Protein AF-A0A9P9IFW8-F1 (afdb_monomer)

Mean predicted aligned error: 3.54 Å

pLDDT: mean 92.52, std 5.14, range [79.0, 98.56]

Radius of gyration: 14.69 Å; Cα contacts (8 Å, |Δi|>4): 165; chains: 1; bounding box: 38×21×43 Å

Foldseek 3Di:
DDQQAQEPPPCFDGGPVRVVV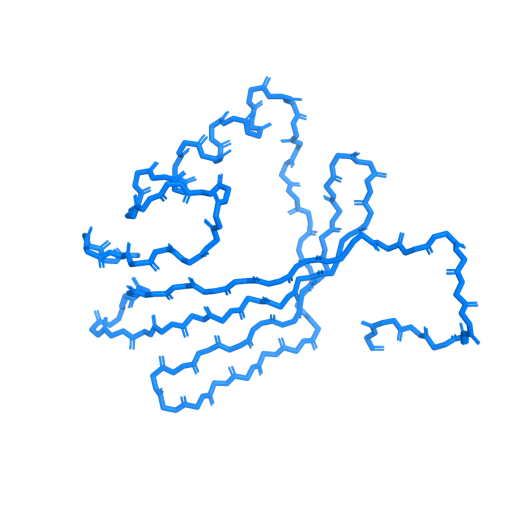VVVVCVVVVWPDKDKDWPDWDDDDQKIWTFIWIDTPNWIKTKTKMFGHDPNDTRYIDMDMDTDDPDDPDDDDPD

Secondary structure (DSSP, 8-state):
--TT-EE--TTS-SHHHHHHHHHHHHHHTT-PPPPEEEEEEEEETTEEEEE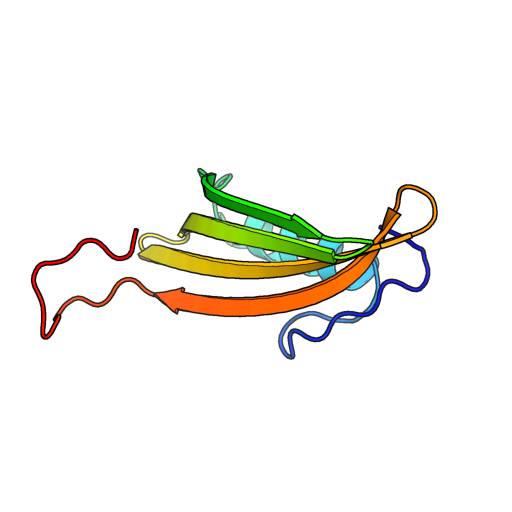EEEEETTEEEEEEEEEEEETTEEEEEEEEEEEPPSS-SS-----

Organism: NCBI:txid307937

Solvent-accessible surface area (backbone atoms only — not comparable to full-atom values): 5506 Å² total; per-residue (Å²): 103,36,84,80,18,45,50,63,43,92,91,45,54,59,27,59,63,20,56,52,50,52,54,51,50,40,50,75,71,66,45,68,89,59,59,74,44,82,76,43,81,48,76,56,93,50,37,38,39,37,34,34,39,37,50,55,90,94,38,48,35,42,36,42,40,37,35,34,49,54,96,95,20,43,37,33,39,42,65,52,75,45,69,66,68,94,74,70,99,64,89,69,68,101,114

Sequence (95 aa):
MSKDFVQHNPTIADGPAGVKQLVQKLVSQGVQKQKIEFKHVVAEGDTVILHTRYEMAGHEWRFIDIYRVENDKLVEHWDAMIQWPETRANNNPMF

Nearest PDB structures (foldseek):
  5u35-assembly1_B  TM=7.707E-01  e=7.254E-04  synthetic construct
  4lmi-assembly1_A  TM=7.282E-01  e=1.694E-03  Kribbella flavida DSM 17836
  3en8-assembly1_A-2  TM=7.441E-01  e=2.662E-03  Paraburkholderia xenovorans LB400
  6w90-assembly1_A  TM=7.393E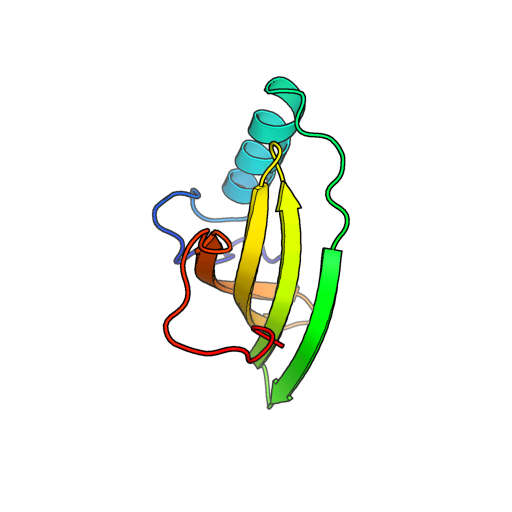-01  e=2.037E-02  synthetic construct
  4r80-assembly2_B  TM=6.052E-01  e=8.723E-03  synthetic construct

Structure (mmCIF, N/CA/C/O backbone):
data_AF-A0A9P9IFW8-F1
#
_entry.id   AF-A0A9P9IFW8-F1
#
loop_
_atom_site.group_PDB
_atom_site.id
_atom_site.type_symbol
_atom_site.label_atom_id
_atom_site.label_alt_id
_atom_site.label_comp_id
_atom_site.label_asym_id
_atom_site.label_entity_id
_atom_site.label_seq_id
_atom_site.pdbx_PDB_ins_code
_atom_site.Cartn_x
_atom_site.Cartn_y
_atom_site.Cartn_z
_atom_site.occupancy
_atom_site.B_iso_or_equiv
_atom_site.auth_seq_id
_atom_site.auth_comp_id
_atom_site.auth_asym_id
_atom_site.auth_atom_id
_atom_site.pdbx_PDB_model_num
ATOM 1 N N . MET A 1 1 ? -2.831 5.442 11.257 1.00 90.94 1 MET A N 1
ATOM 2 C CA . MET A 1 1 ? -3.053 4.015 11.572 1.00 90.94 1 MET A CA 1
ATOM 3 C C . MET A 1 1 ? -3.498 3.894 13.020 1.00 90.94 1 MET A C 1
ATOM 5 O O . MET A 1 1 ? -3.012 4.665 13.849 1.00 90.94 1 MET A O 1
ATOM 9 N N . SER A 1 2 ? -4.437 2.997 13.313 1.00 94.88 2 SER A N 1
ATOM 10 C CA . SER A 1 2 ? -4.830 2.629 14.678 1.00 94.88 2 SER A CA 1
ATOM 11 C C . SER A 1 2 ? -3.739 1.809 15.371 1.00 94.88 2 SER A C 1
ATOM 13 O O . SER A 1 2 ? -2.784 1.363 14.740 1.00 94.88 2 SER A O 1
ATOM 15 N N . LYS A 1 3 ? -3.861 1.642 16.694 1.00 93.25 3 LYS A N 1
ATOM 16 C CA . LYS A 1 3 ? -2.970 0.767 17.469 1.00 93.25 3 LYS A CA 1
ATOM 17 C C . LYS A 1 3 ? -3.146 -0.699 17.059 1.00 93.25 3 LYS A C 1
ATOM 19 O O . LYS A 1 3 ? -2.152 -1.407 16.944 1.00 93.25 3 LYS A O 1
ATOM 24 N N . ASP A 1 4 ? -4.387 -1.085 16.786 1.00 92.88 4 ASP A N 1
ATOM 25 C CA . ASP A 1 4 ? -4.808 -2.442 16.434 1.00 92.88 4 ASP A CA 1
ATOM 26 C C . ASP A 1 4 ? -4.965 -2.584 14.909 1.00 92.88 4 ASP A C 1
ATOM 28 O O . ASP A 1 4 ? -5.931 -3.156 14.419 1.00 92.88 4 ASP A O 1
ATOM 32 N N . PHE A 1 5 ? -4.063 -1.952 14.150 1.00 96.25 5 PHE A N 1
ATOM 33 C CA . PHE A 1 5 ? -4.083 -1.986 12.689 1.00 96.25 5 PHE A CA 1
ATOM 34 C C . PHE A 1 5 ? -3.774 -3.399 12.199 1.00 96.25 5 PHE A C 1
ATOM 36 O O . PHE A 1 5 ? -2.666 -3.866 12.445 1.00 96.25 5 PHE A O 1
ATOM 43 N N . VAL A 1 6 ? -4.721 -4.024 11.500 1.00 96.06 6 VAL A N 1
ATOM 44 C CA . VAL A 1 6 ? -4.583 -5.390 10.982 1.00 96.06 6 VAL A CA 1
ATOM 45 C C . VAL A 1 6 ? -3.925 -5.375 9.602 1.00 96.06 6 VAL A C 1
ATOM 47 O O . VAL A 1 6 ? -4.415 -4.733 8.671 1.00 96.06 6 VAL A O 1
ATOM 50 N N . GLN A 1 7 ? -2.817 -6.096 9.462 1.00 96.88 7 GLN A N 1
ATOM 51 C CA . GLN A 1 7 ? -2.071 -6.244 8.216 1.00 96.88 7 GLN A CA 1
ATOM 52 C C . GLN A 1 7 ? -2.257 -7.643 7.621 1.00 96.88 7 GLN A C 1
ATOM 54 O O . GLN A 1 7 ? -1.858 -8.638 8.223 1.00 96.88 7 GLN A O 1
ATOM 59 N N . HIS A 1 8 ? -2.797 -7.715 6.403 1.00 96.50 8 HIS A N 1
ATOM 60 C CA . HIS A 1 8 ? -2.976 -8.981 5.685 1.00 96.50 8 HIS A CA 1
ATOM 61 C C . HIS A 1 8 ? -1.822 -9.315 4.736 1.00 96.50 8 HIS A C 1
ATOM 63 O O . HIS A 1 8 ? -1.715 -10.460 4.298 1.00 96.50 8 HIS A O 1
ATOM 69 N N . ASN A 1 9 ? -0.927 -8.364 4.439 1.00 95.06 9 ASN A N 1
ATOM 70 C CA . ASN A 1 9 ? 0.287 -8.658 3.682 1.00 95.06 9 ASN A CA 1
ATOM 71 C C . ASN A 1 9 ? 1.175 -9.642 4.469 1.00 95.06 9 ASN A C 1
ATOM 73 O O . ASN A 1 9 ? 1.710 -9.268 5.516 1.00 95.06 9 ASN A O 1
ATOM 77 N N . PRO A 1 10 ? 1.443 -10.856 3.956 1.00 93.44 10 PRO A N 1
ATOM 78 C CA . PRO A 1 10 ? 2.192 -11.874 4.694 1.00 93.44 10 PRO A CA 1
ATOM 79 C C . PRO A 1 10 ? 3.680 -11.534 4.880 1.00 93.44 10 PRO A C 1
ATOM 81 O O . PRO A 1 10 ? 4.392 -12.236 5.596 1.00 93.44 10 PRO A O 1
ATOM 84 N N . THR A 1 11 ? 4.177 -10.487 4.219 1.00 91.88 11 THR A N 1
ATOM 85 C CA . THR A 1 11 ? 5.577 -10.045 4.290 1.00 91.88 11 THR A CA 1
ATOM 86 C C . THR A 1 11 ? 5.799 -8.891 5.270 1.00 91.88 11 THR A C 1
ATOM 88 O O . THR A 1 11 ? 6.947 -8.507 5.513 1.00 91.88 11 THR A O 1
ATOM 91 N N . ILE A 1 12 ? 4.724 -8.343 5.847 1.00 92.62 12 ILE A N 1
ATOM 92 C CA . ILE A 1 12 ? 4.759 -7.198 6.758 1.00 92.62 12 ILE A CA 1
ATOM 93 C C . ILE A 1 12 ? 4.153 -7.629 8.091 1.00 92.62 12 ILE A C 1
ATOM 95 O O . ILE A 1 12 ? 3.064 -8.187 8.139 1.00 92.62 12 ILE A O 1
ATOM 99 N N . ALA A 1 13 ? 4.863 -7.367 9.188 1.00 91.50 13 ALA A N 1
ATOM 100 C CA . ALA A 1 13 ? 4.336 -7.655 10.517 1.00 91.50 13 ALA A CA 1
ATOM 101 C C . ALA A 1 13 ? 3.106 -6.789 10.838 1.00 91.50 13 ALA A C 1
ATOM 103 O O . ALA A 1 13 ? 2.927 -5.700 10.288 1.00 91.50 13 ALA A O 1
ATOM 104 N N . ASP A 1 14 ? 2.297 -7.268 11.775 1.00 90.94 14 ASP A N 1
ATOM 105 C CA . ASP A 1 14 ? 1.060 -6.603 12.160 1.00 90.94 14 ASP A CA 1
ATOM 106 C C . ASP A 1 14 ? 1.282 -5.262 12.890 1.00 90.94 14 ASP A C 1
ATOM 108 O O . ASP A 1 14 ? 2.360 -4.980 13.441 1.00 90.94 14 ASP A O 1
ATOM 112 N N . GLY A 1 15 ? 0.247 -4.420 12.901 1.00 90.19 15 GLY A N 1
ATOM 113 C CA . GLY A 1 15 ? 0.246 -3.120 13.565 1.00 90.19 15 GLY A CA 1
ATOM 114 C C . GLY A 1 15 ? 1.162 -2.054 12.933 1.00 90.19 15 GLY A C 1
ATOM 115 O O . GLY A 1 15 ? 1.942 -2.305 12.008 1.00 90.19 15 GLY A O 1
ATOM 116 N N . PRO A 1 16 ? 1.149 -0.814 13.466 1.00 90.75 16 PRO A N 1
ATOM 117 C CA . PRO A 1 16 ? 1.976 0.283 12.943 1.00 90.75 16 PRO A CA 1
ATOM 118 C C . PRO A 1 16 ? 3.487 0.018 13.016 1.00 90.75 16 PRO A C 1
ATOM 120 O O . PRO A 1 16 ? 4.273 0.627 12.285 1.00 90.75 16 PRO A O 1
ATOM 123 N N . ALA A 1 17 ? 3.908 -0.870 13.922 1.00 92.06 17 ALA A N 1
ATOM 124 C CA . ALA A 1 17 ? 5.305 -1.237 14.096 1.00 92.06 17 ALA A CA 1
ATOM 125 C C . ALA A 1 17 ? 5.854 -1.997 12.881 1.00 92.06 17 ALA A C 1
ATOM 127 O O . ALA A 1 17 ? 6.978 -1.709 12.466 1.00 92.06 17 ALA A O 1
ATOM 128 N N . GLY A 1 18 ? 5.075 -2.902 12.279 1.00 90.88 18 GLY A N 1
ATOM 129 C CA . GLY A 1 18 ? 5.506 -3.642 11.094 1.00 90.88 18 GLY A CA 1
ATOM 130 C C . GLY A 1 18 ? 5.717 -2.740 9.882 1.00 90.88 18 GLY A C 1
ATOM 131 O O . GLY A 1 18 ? 6.762 -2.808 9.234 1.00 90.88 18 GLY A O 1
ATOM 132 N N . VAL A 1 19 ? 4.802 -1.794 9.647 1.00 88.56 19 VAL A N 1
ATOM 133 C CA . VAL A 1 19 ? 4.957 -0.777 8.590 1.00 88.56 19 VAL A CA 1
ATOM 134 C C . VAL A 1 19 ? 6.210 0.074 8.825 1.00 88.56 19 VAL A C 1
ATOM 136 O O . VAL A 1 19 ? 6.991 0.313 7.902 1.00 88.56 19 VAL A O 1
ATOM 139 N N . LYS A 1 20 ? 6.466 0.490 10.073 1.00 91.12 20 LYS A N 1
ATOM 140 C CA . LYS A 1 20 ? 7.678 1.249 10.419 1.00 91.12 20 LYS A CA 1
ATOM 141 C C . LYS A 1 20 ? 8.956 0.449 10.146 1.00 91.12 20 LYS A C 1
ATOM 143 O O . LYS A 1 20 ? 9.910 1.014 9.611 1.00 91.12 20 LYS A O 1
ATOM 148 N N . GLN A 1 21 ? 8.978 -0.840 10.484 1.00 92.94 21 GLN A N 1
ATOM 149 C CA . GLN A 1 21 ? 10.120 -1.720 10.219 1.00 92.94 21 GLN A CA 1
ATOM 150 C C . GLN A 1 21 ? 10.367 -1.895 8.718 1.00 92.94 21 GLN A C 1
ATOM 152 O O . GLN A 1 21 ? 11.518 -1.822 8.285 1.00 92.94 21 GLN A O 1
ATOM 157 N N . LEU A 1 22 ? 9.309 -2.051 7.914 1.00 89.88 22 LEU A N 1
ATOM 158 C CA . LEU A 1 22 ? 9.430 -2.109 6.457 1.00 89.88 22 LEU A CA 1
ATOM 159 C C . LEU A 1 22 ? 10.079 -0.834 5.907 1.00 89.88 22 LEU A C 1
ATOM 161 O O . LEU A 1 22 ? 11.052 -0.913 5.160 1.00 89.88 22 LEU A O 1
ATOM 165 N N . VAL A 1 23 ? 9.588 0.342 6.311 1.00 88.12 23 VAL A N 1
ATOM 166 C CA . VAL A 1 23 ? 10.152 1.625 5.863 1.00 88.12 23 VAL A CA 1
ATOM 167 C C . VAL A 1 23 ? 11.625 1.742 6.259 1.00 88.12 23 VAL A C 1
ATOM 169 O O . VAL A 1 23 ? 12.454 2.115 5.433 1.00 88.12 23 VAL A O 1
ATOM 172 N N . GLN A 1 24 ? 11.980 1.376 7.493 1.00 91.12 24 GLN A N 1
ATOM 173 C CA . GLN A 1 24 ? 13.372 1.386 7.953 1.00 91.12 24 GLN A CA 1
ATOM 174 C C . GLN A 1 24 ? 14.264 0.437 7.143 1.00 91.12 24 GLN A C 1
ATOM 176 O O . GLN A 1 24 ? 15.388 0.808 6.807 1.00 91.12 24 GLN A O 1
ATOM 181 N N . LYS A 1 25 ? 13.764 -0.755 6.794 1.00 90.31 25 LYS A N 1
ATOM 182 C CA . LYS A 1 25 ? 14.469 -1.727 5.949 1.00 90.31 25 LYS A CA 1
ATOM 183 C C . LYS A 1 25 ? 14.704 -1.188 4.537 1.00 90.31 25 LYS A C 1
ATOM 185 O O . LYS A 1 25 ? 15.807 -1.309 4.020 1.00 90.31 25 LYS A O 1
ATOM 190 N N . LEU A 1 26 ? 13.698 -0.568 3.922 1.00 87.38 26 LEU A N 1
ATOM 191 C CA . LEU A 1 26 ? 13.844 0.033 2.592 1.00 87.38 26 LEU A CA 1
ATOM 192 C C . LEU A 1 26 ? 14.891 1.157 2.608 1.00 87.38 26 LEU A C 1
ATOM 194 O O . LEU A 1 26 ? 15.778 1.192 1.757 1.00 87.38 26 LEU A O 1
ATOM 198 N N . VAL A 1 27 ? 14.846 2.024 3.624 1.00 87.88 27 VAL A N 1
ATOM 199 C CA . VAL A 1 27 ? 15.834 3.099 3.803 1.00 87.88 27 VAL A CA 1
ATOM 200 C C . VAL A 1 27 ? 17.245 2.538 3.996 1.00 87.88 27 VAL A C 1
ATOM 202 O O . VAL A 1 27 ? 18.181 3.034 3.371 1.00 87.88 27 VAL A O 1
ATOM 205 N N . SER A 1 28 ? 17.423 1.495 4.815 1.00 90.62 28 SER A N 1
ATOM 206 C CA . SER A 1 28 ? 18.748 0.895 5.041 1.00 90.62 28 SER A CA 1
ATOM 207 C C . SER A 1 28 ? 19.306 0.179 3.808 1.00 90.62 28 SER A C 1
ATOM 209 O O . SER A 1 28 ? 20.521 0.093 3.651 1.00 90.62 28 SER A O 1
ATOM 211 N N . GLN A 1 29 ? 18.435 -0.273 2.905 1.00 88.50 29 GLN A N 1
ATOM 212 C CA . GLN A 1 29 ? 18.794 -0.822 1.595 1.00 88.50 29 GLN A CA 1
ATOM 213 C C . GLN A 1 29 ? 19.085 0.259 0.540 1.00 88.50 29 GLN A C 1
ATOM 215 O O . GLN A 1 29 ? 19.341 -0.068 -0.617 1.00 88.50 29 GLN A O 1
ATOM 220 N N . GLY A 1 30 ? 19.040 1.544 0.908 1.00 85.38 30 GLY A N 1
ATOM 221 C CA . GLY A 1 30 ? 19.264 2.652 -0.019 1.00 85.38 30 GLY A CA 1
ATOM 222 C C . GLY A 1 30 ? 18.121 2.859 -1.014 1.00 85.38 30 GLY A C 1
ATOM 223 O O . GLY A 1 30 ? 18.298 3.568 -2.007 1.00 85.38 30 GLY A O 1
ATOM 224 N N . VAL A 1 31 ? 16.946 2.265 -0.768 1.00 84.00 31 VAL A N 1
ATOM 225 C CA . VAL A 1 31 ? 15.756 2.505 -1.586 1.00 84.00 31 VAL A CA 1
ATOM 226 C C . VAL A 1 31 ? 15.341 3.957 -1.380 1.00 84.00 31 VAL A C 1
ATOM 228 O O . VAL A 1 31 ? 14.949 4.368 -0.286 1.00 84.00 31 VAL A O 1
ATOM 231 N N . GLN A 1 32 ? 15.462 4.751 -2.442 1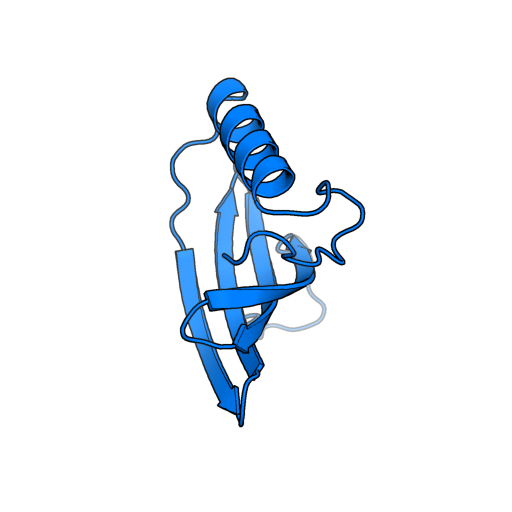.00 80.19 32 GLN A N 1
ATOM 232 C CA . GLN A 1 32 ? 15.074 6.153 -2.411 1.00 80.19 32 GLN A CA 1
ATOM 233 C C . GLN A 1 32 ? 13.564 6.300 -2.216 1.00 80.19 32 GLN A C 1
ATOM 235 O O . GLN A 1 32 ? 12.783 5.372 -2.447 1.00 80.19 32 GLN A O 1
ATOM 240 N N . LYS A 1 33 ? 13.146 7.501 -1.802 1.00 79.00 33 LYS A N 1
ATOM 241 C CA . LYS A 1 33 ? 11.729 7.846 -1.702 1.00 79.00 33 LYS A CA 1
ATOM 242 C C . LYS A 1 33 ? 11.048 7.558 -3.039 1.00 79.00 33 LYS A C 1
ATOM 244 O O . LYS A 1 33 ? 11.410 8.129 -4.064 1.00 79.00 33 LYS A O 1
ATOM 249 N N . GLN A 1 34 ? 10.059 6.679 -2.994 1.00 82.56 34 GLN A N 1
ATOM 250 C CA . GLN A 1 34 ? 9.377 6.201 -4.186 1.00 82.56 34 GLN A CA 1
ATOM 251 C C . GLN A 1 34 ? 8.480 7.306 -4.738 1.00 82.56 34 GLN A C 1
ATOM 253 O O . GLN A 1 34 ? 7.785 8.001 -3.986 1.00 82.56 34 GLN A O 1
ATOM 258 N N . LYS A 1 35 ? 8.497 7.473 -6.061 1.00 83.31 35 LYS A N 1
ATOM 259 C CA . LYS A 1 35 ? 7.494 8.276 -6.751 1.00 83.31 35 LYS A CA 1
ATOM 260 C C . LYS A 1 35 ? 6.248 7.412 -6.904 1.00 83.31 35 LYS A C 1
ATOM 262 O O . LYS A 1 35 ? 6.301 6.368 -7.550 1.00 83.31 35 LYS A O 1
ATOM 267 N N . ILE A 1 36 ? 5.161 7.852 -6.280 1.00 91.25 36 ILE A N 1
ATOM 268 C CA . ILE A 1 36 ? 3.869 7.167 -6.308 1.00 91.25 36 ILE A CA 1
ATOM 269 C C . ILE A 1 36 ? 2.948 7.951 -7.230 1.00 91.25 36 ILE A C 1
ATOM 271 O O . ILE A 1 36 ? 2.787 9.163 -7.073 1.00 91.25 36 ILE A O 1
ATOM 275 N N . GLU A 1 37 ? 2.348 7.261 -8.187 1.00 94.31 37 GLU A N 1
ATOM 276 C CA . GLU A 1 37 ? 1.335 7.817 -9.072 1.00 94.31 37 GLU A CA 1
ATOM 277 C C . GLU A 1 37 ? 0.008 7.094 -8.832 1.00 94.31 37 GLU A C 1
ATOM 279 O O . GLU A 1 37 ? -0.100 5.886 -9.045 1.00 94.31 37 GLU A O 1
ATOM 284 N N . PHE A 1 38 ? -1.005 7.837 -8.387 1.00 95.44 38 PHE A N 1
ATOM 285 C CA . PHE A 1 38 ? -2.354 7.317 -8.185 1.00 95.44 38 PHE A CA 1
ATOM 286 C C . PHE A 1 38 ? -3.081 7.277 -9.528 1.00 95.44 38 PHE A C 1
ATOM 288 O O . PHE A 1 38 ? -3.247 8.311 -10.172 1.00 95.44 38 PHE A O 1
ATOM 295 N N . LYS A 1 39 ? -3.495 6.084 -9.958 1.00 96.00 39 LYS A N 1
ATOM 296 C CA . LYS A 1 39 ? -4.242 5.875 -11.205 1.00 96.00 39 LYS A CA 1
ATOM 297 C C . LYS A 1 39 ? -5.740 5.861 -10.955 1.00 96.00 39 LYS A C 1
ATOM 299 O O . LYS A 1 39 ? -6.478 6.536 -11.660 1.00 96.00 39 LYS A O 1
ATOM 304 N N . HIS A 1 40 ? -6.166 5.134 -9.925 1.00 96.94 40 HIS A N 1
ATOM 305 C CA . HIS A 1 40 ? -7.556 5.116 -9.483 1.00 96.94 40 HIS A CA 1
ATOM 306 C C . HIS A 1 40 ? -7.613 5.203 -7.963 1.00 96.94 40 HIS A C 1
ATOM 308 O O . HIS A 1 40 ? -6.781 4.617 -7.267 1.00 96.94 40 HIS A O 1
ATOM 314 N N . VAL A 1 41 ? -8.606 5.935 -7.469 1.00 97.94 41 VAL A N 1
ATOM 315 C CA . VAL A 1 41 ? -8.947 6.028 -6.052 1.00 97.94 41 VAL A CA 1
ATOM 316 C C . VAL A 1 41 ? -10.450 5.827 -5.957 1.00 97.94 41 VAL A C 1
ATOM 318 O O . VAL A 1 41 ? -11.211 6.597 -6.541 1.00 97.94 41 VAL A O 1
ATOM 321 N N . VAL A 1 42 ? -10.864 4.779 -5.257 1.00 98.38 42 VAL A N 1
ATOM 322 C CA . VAL A 1 42 ? -12.272 4.465 -5.010 1.00 98.38 42 VAL A CA 1
ATOM 323 C C . VAL A 1 42 ? -12.484 4.465 -3.508 1.00 98.38 42 VAL A C 1
ATOM 325 O O . VAL A 1 42 ? -11.68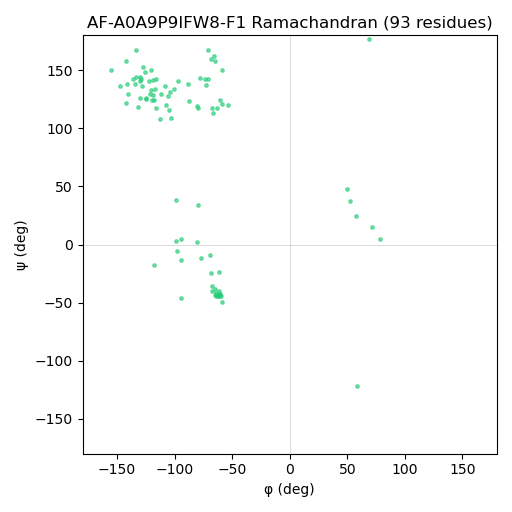8 3.887 -2.776 1.00 98.38 42 VAL A O 1
ATOM 328 N N . ALA A 1 43 ? -13.541 5.124 -3.050 1.00 98.12 43 ALA A N 1
ATOM 329 C CA . ALA A 1 43 ? -13.938 5.113 -1.653 1.00 98.12 43 ALA A CA 1
ATOM 330 C C . ALA A 1 43 ? -15.428 4.787 -1.567 1.00 98.12 43 ALA A C 1
ATOM 332 O O . ALA A 1 43 ? -16.244 5.449 -2.211 1.00 98.12 43 ALA A O 1
ATOM 333 N N . GLU A 1 44 ? -15.764 3.771 -0.781 1.00 98.25 44 GLU A N 1
ATOM 334 C CA . GLU A 1 44 ? -17.133 3.326 -0.547 1.00 98.25 44 GLU A CA 1
ATOM 335 C C . GLU A 1 44 ? -17.282 2.900 0.914 1.00 98.25 44 GLU A C 1
ATOM 337 O O . GLU A 1 44 ? -16.562 2.027 1.399 1.00 98.25 44 GLU A O 1
ATOM 342 N N . GLY A 1 45 ? -18.209 3.540 1.631 1.00 97.88 45 GLY A N 1
ATOM 343 C CA . GLY A 1 45 ? -18.377 3.318 3.065 1.00 97.88 45 GLY A CA 1
ATOM 344 C C . GLY A 1 45 ? -17.091 3.616 3.838 1.00 97.88 45 GLY A C 1
ATOM 345 O O . GLY A 1 45 ? -16.569 4.729 3.781 1.00 97.88 45 GLY A O 1
ATOM 346 N N . ASP A 1 46 ? -16.594 2.615 4.560 1.00 98.25 46 ASP A N 1
ATOM 347 C CA . ASP A 1 46 ? -15.348 2.670 5.326 1.00 98.25 46 ASP A CA 1
ATOM 348 C C . ASP A 1 46 ? -14.133 2.125 4.555 1.00 98.25 46 ASP A C 1
ATOM 350 O O . ASP A 1 46 ? -13.039 2.039 5.109 1.00 98.25 46 ASP A O 1
ATOM 354 N N . THR A 1 47 ? -14.299 1.762 3.283 1.00 98.50 47 THR A N 1
ATOM 355 C CA . THR A 1 47 ? -13.265 1.117 2.472 1.00 98.50 47 THR A CA 1
ATOM 356 C C . THR A 1 47 ? -12.705 2.068 1.414 1.00 98.50 47 THR A C 1
ATOM 358 O O . THR A 1 47 ? -13.442 2.775 0.727 1.00 98.50 47 THR A O 1
ATOM 361 N N . VAL A 1 48 ? -11.380 2.062 1.252 1.00 98.56 48 VAL A N 1
ATOM 362 C CA . VAL A 1 48 ? -10.641 2.821 0.235 1.00 98.56 48 VAL A CA 1
ATOM 363 C C . VAL A 1 48 ? -9.777 1.867 -0.582 1.00 98.56 48 VAL A C 1
ATOM 365 O O . VAL A 1 48 ? -8.956 1.149 -0.021 1.00 98.56 48 VAL A O 1
ATOM 368 N N . ILE A 1 49 ? -9.924 1.894 -1.904 1.00 98.50 49 ILE A N 1
ATOM 369 C CA . ILE A 1 49 ? -9.115 1.124 -2.852 1.00 98.50 49 ILE A CA 1
ATOM 370 C C . ILE A 1 49 ? -8.243 2.086 -3.651 1.00 98.50 49 ILE A C 1
ATOM 372 O O . ILE A 1 49 ? -8.726 3.063 -4.231 1.00 98.50 49 ILE A O 1
ATOM 376 N N . LEU A 1 50 ? -6.952 1.785 -3.704 1.00 98.12 50 LEU A N 1
ATOM 377 C CA . LEU A 1 50 ? -5.944 2.550 -4.417 1.00 98.12 50 LEU A CA 1
ATOM 378 C C . LEU A 1 50 ? -5.332 1.664 -5.495 1.00 98.12 50 LEU A C 1
ATOM 380 O O . LEU A 1 50 ? -4.801 0.601 -5.197 1.00 98.12 50 LEU A O 1
ATOM 384 N N . HIS A 1 51 ? -5.376 2.118 -6.744 1.00 97.38 51 HIS A N 1
ATOM 385 C CA . HIS A 1 51 ? -4.575 1.547 -7.822 1.00 97.38 51 HIS A CA 1
ATOM 386 C C . HIS A 1 51 ? -3.423 2.505 -8.119 1.00 97.38 51 HIS A C 1
ATOM 388 O O . HIS A 1 51 ? -3.637 3.643 -8.552 1.00 97.38 51 HIS A O 1
ATOM 394 N N . THR A 1 52 ? -2.201 2.050 -7.875 1.00 96.38 52 THR A N 1
ATOM 395 C CA . THR A 1 52 ? -1.011 2.900 -7.777 1.00 96.38 52 THR A CA 1
ATOM 396 C C . THR A 1 52 ? 0.158 2.328 -8.580 1.00 96.38 52 THR A C 1
ATOM 398 O O . THR A 1 52 ? 0.370 1.118 -8.675 1.00 96.38 52 THR A O 1
ATOM 401 N N . ARG A 1 53 ? 0.943 3.225 -9.185 1.00 94.44 53 ARG A N 1
ATOM 402 C CA . ARG A 1 53 ? 2.224 2.921 -9.836 1.00 94.44 53 ARG A CA 1
ATOM 403 C C . ARG A 1 53 ? 3.365 3.385 -8.940 1.00 94.44 53 ARG A C 1
ATOM 405 O O . ARG A 1 53 ? 3.375 4.536 -8.507 1.00 94.44 53 ARG A O 1
ATOM 412 N N . TYR A 1 54 ? 4.336 2.500 -8.735 1.00 92.25 54 TYR A N 1
ATOM 413 C CA . TYR A 1 54 ? 5.546 2.760 -7.961 1.00 92.25 54 TYR A CA 1
ATOM 414 C C . TYR A 1 54 ? 6.792 2.520 -8.811 1.00 92.25 54 TYR A C 1
ATOM 416 O O . TYR A 1 54 ? 6.861 1.546 -9.561 1.00 92.25 54 TYR A O 1
ATOM 424 N N . GLU A 1 55 ? 7.794 3.380 -8.646 1.00 88.75 55 GLU A N 1
ATOM 425 C CA . GLU A 1 55 ? 9.176 3.125 -9.062 1.00 88.75 55 GLU A CA 1
ATOM 426 C C . GLU A 1 55 ? 9.990 2.776 -7.806 1.00 88.75 55 GLU A C 1
ATOM 428 O O . GLU A 1 55 ? 10.218 3.627 -6.943 1.00 88.75 55 GLU A O 1
ATOM 433 N N . MET A 1 56 ? 10.384 1.506 -7.672 1.00 83.69 56 MET A N 1
ATOM 434 C CA . MET A 1 56 ? 11.052 0.972 -6.481 1.00 83.69 56 MET A CA 1
ATOM 435 C C . MET A 1 56 ? 12.157 -0.009 -6.876 1.00 83.69 56 MET A C 1
ATOM 437 O O . MET A 1 56 ? 11.924 -0.943 -7.641 1.00 83.69 56 MET A O 1
ATOM 441 N N . ALA A 1 57 ? 13.357 0.187 -6.318 1.00 80.31 57 ALA A N 1
ATOM 442 C CA . ALA A 1 57 ? 14.519 -0.689 -6.517 1.00 80.31 57 ALA A CA 1
ATOM 443 C C . ALA A 1 57 ? 14.857 -0.965 -8.002 1.00 80.31 57 ALA A C 1
ATOM 445 O O . ALA A 1 57 ? 15.231 -2.075 -8.362 1.00 80.31 57 ALA A O 1
ATOM 446 N N . GLY A 1 58 ? 14.707 0.043 -8.870 1.00 82.31 58 GLY A N 1
ATOM 447 C CA . GLY A 1 58 ? 14.985 -0.083 -10.309 1.00 82.31 58 GLY A CA 1
ATOM 448 C C . GLY A 1 58 ? 13.888 -0.782 -11.116 1.00 82.31 58 GLY A C 1
ATOM 449 O O . GLY A 1 58 ? 14.052 -0.986 -12.316 1.00 82.31 58 GLY A O 1
ATOM 450 N N . HIS A 1 59 ? 12.762 -1.116 -10.486 1.00 87.12 59 HIS A N 1
ATOM 451 C CA . HIS A 1 59 ? 11.627 -1.755 -11.131 1.00 87.12 59 HIS A CA 1
ATOM 452 C C . HIS A 1 59 ? 10.367 -0.901 -11.017 1.00 87.12 59 HIS A C 1
ATOM 454 O O . HIS A 1 59 ? 10.157 -0.173 -10.042 1.00 87.12 59 HIS A O 1
ATOM 460 N N . GLU A 1 60 ? 9.503 -1.029 -12.017 1.00 90.75 60 GLU A N 1
ATOM 461 C CA . GLU A 1 60 ? 8.145 -0.519 -11.935 1.00 90.75 60 GLU A CA 1
ATOM 462 C C . GLU A 1 60 ? 7.216 -1.564 -11.330 1.00 90.75 60 GLU A C 1
ATOM 464 O O . GLU A 1 60 ? 7.252 -2.733 -11.710 1.00 90.75 60 GLU A O 1
ATOM 469 N N . TRP A 1 61 ? 6.333 -1.120 -10.445 1.00 92.88 61 TRP A N 1
ATOM 470 C CA . TRP A 1 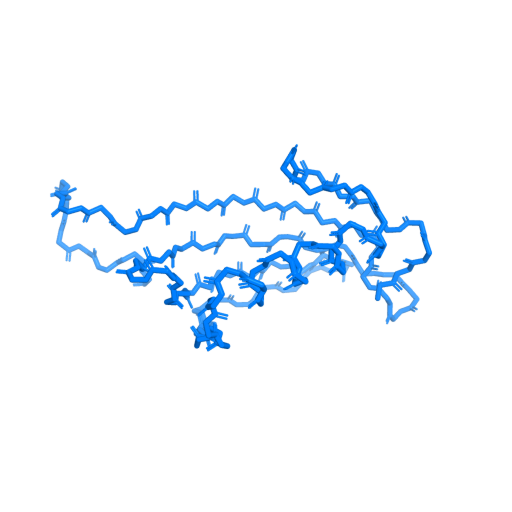61 ? 5.341 -1.960 -9.786 1.00 92.88 61 TRP A CA 1
ATOM 471 C C . TRP A 1 61 ? 3.942 -1.376 -9.949 1.00 92.88 61 TRP A C 1
ATOM 473 O O . TRP A 1 61 ? 3.771 -0.160 -10.115 1.00 92.88 61 TRP A O 1
ATOM 483 N N . ARG A 1 62 ? 2.937 -2.250 -9.918 1.00 94.56 62 ARG A N 1
ATOM 484 C CA . ARG A 1 62 ? 1.523 -1.896 -9.790 1.00 94.56 62 ARG A CA 1
ATOM 485 C C . ARG A 1 62 ? 0.990 -2.511 -8.514 1.00 94.56 62 ARG A C 1
ATOM 487 O O . ARG A 1 62 ? 1.173 -3.707 -8.301 1.00 94.56 62 ARG A O 1
ATOM 494 N N . PHE A 1 63 ? 0.358 -1.680 -7.704 1.00 95.75 63 PHE A N 1
ATOM 495 C CA . PHE A 1 63 ? -0.258 -2.073 -6.451 1.00 95.75 63 PHE A CA 1
ATOM 496 C C . PHE A 1 63 ? -1.763 -1.857 -6.541 1.00 95.75 63 PHE A C 1
ATOM 498 O O . PHE A 1 63 ? -2.236 -0.895 -7.157 1.00 95.75 63 PHE A O 1
ATOM 505 N N . ILE A 1 64 ? -2.494 -2.779 -5.928 1.00 97.50 64 ILE A N 1
ATOM 506 C CA . ILE A 1 64 ? -3.852 -2.553 -5.463 1.00 97.50 64 ILE A CA 1
ATOM 507 C C . ILE A 1 64 ? -3.770 -2.610 -3.948 1.00 97.50 64 ILE A C 1
ATOM 509 O O . ILE A 1 64 ? -3.571 -3.691 -3.401 1.00 97.50 64 ILE A O 1
ATOM 513 N N . ASP A 1 65 ? -3.907 -1.460 -3.300 1.00 98.00 65 ASP A N 1
ATOM 514 C CA . ASP A 1 65 ? -4.013 -1.370 -1.849 1.00 98.00 65 ASP A CA 1
ATOM 515 C C . ASP A 1 65 ? -5.486 -1.189 -1.475 1.00 98.00 65 ASP A C 1
ATOM 517 O O . ASP A 1 65 ? -6.190 -0.362 -2.059 1.00 98.00 65 ASP A O 1
ATOM 521 N N . ILE A 1 66 ? -5.955 -1.940 -0.488 1.00 98.50 66 ILE A N 1
ATOM 522 C CA . ILE A 1 66 ? -7.298 -1.833 0.077 1.00 98.50 66 ILE A CA 1
ATOM 523 C C . ILE A 1 66 ? -7.127 -1.493 1.548 1.00 98.50 66 ILE A C 1
ATOM 525 O O . ILE A 1 66 ? -6.473 -2.224 2.287 1.00 98.50 66 ILE A O 1
ATOM 529 N N . TYR A 1 67 ? -7.732 -0.397 1.982 1.00 98.44 67 TYR A N 1
ATOM 530 C CA . TYR A 1 67 ? -7.726 0.034 3.369 1.00 98.44 67 TYR A CA 1
ATOM 531 C C . TYR A 1 67 ? -9.141 0.091 3.917 1.00 98.44 67 TYR A C 1
ATOM 533 O O . TYR A 1 67 ? -10.039 0.597 3.247 1.00 98.44 67 TYR A O 1
ATOM 541 N N . ARG A 1 68 ? -9.307 -0.317 5.175 1.00 98.44 68 ARG A N 1
ATOM 542 C CA . ARG A 1 68 ? -10.473 0.059 5.980 1.00 98.44 68 ARG A CA 1
ATOM 543 C C . ARG A 1 68 ? -10.127 1.250 6.870 1.00 98.44 68 ARG A C 1
ATOM 545 O O . ARG A 1 68 ? -9.019 1.324 7.419 1.00 98.44 68 ARG A O 1
ATOM 552 N N . VAL A 1 69 ? -11.064 2.181 7.021 1.00 98.25 69 VAL A N 1
ATOM 553 C CA . VAL A 1 69 ? -10.908 3.435 7.763 1.00 98.25 69 VAL A CA 1
ATOM 554 C C . VAL A 1 69 ? -11.997 3.561 8.817 1.00 98.25 69 VAL A C 1
ATOM 556 O O . VAL A 1 69 ? -13.179 3.551 8.511 1.00 98.25 69 VAL A O 1
ATOM 559 N N . GLU A 1 70 ? -11.603 3.754 10.068 1.00 97.94 70 GLU A N 1
ATOM 560 C CA . GLU A 1 70 ? -12.534 3.920 11.180 1.00 97.94 70 GLU A CA 1
ATOM 561 C C . GLU A 1 70 ? -11.997 4.977 12.144 1.00 97.94 70 GLU A C 1
ATOM 563 O O . GLU A 1 70 ? -10.798 5.001 12.439 1.00 97.94 70 GLU A O 1
ATOM 568 N N . ASN A 1 71 ? -12.867 5.861 12.643 1.00 96.50 71 ASN A N 1
ATOM 569 C CA . ASN A 1 71 ? -12.491 6.947 13.559 1.00 96.50 71 ASN A CA 1
ATOM 570 C C . ASN A 1 7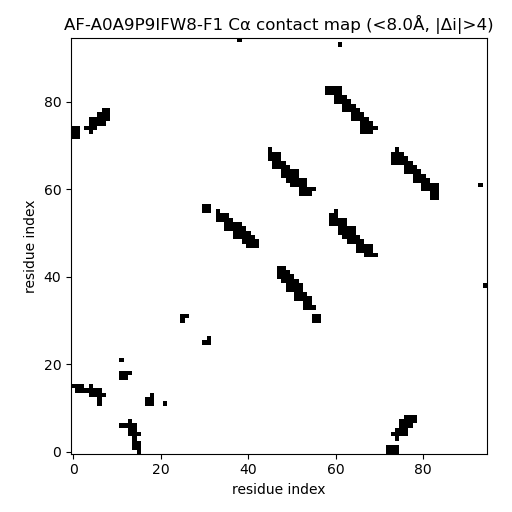1 ? -11.278 7.757 13.046 1.00 96.50 71 ASN A C 1
ATOM 572 O O . ASN A 1 71 ? -10.297 7.955 13.771 1.00 96.50 71 ASN A O 1
ATOM 576 N N . ASP A 1 72 ? -11.328 8.143 11.765 1.00 95.44 72 ASP A N 1
ATOM 577 C CA . ASP A 1 72 ? -10.284 8.881 11.037 1.00 95.44 72 ASP A CA 1
ATOM 578 C C . ASP A 1 72 ? -8.906 8.192 11.005 1.00 95.44 72 ASP A C 1
ATOM 580 O O . ASP A 1 72 ? -7.859 8.829 10.848 1.00 95.44 72 ASP A O 1
ATOM 584 N N . LYS A 1 73 ? -8.871 6.865 11.162 1.00 96.56 73 LYS A N 1
ATOM 585 C CA . LYS A 1 73 ? -7.639 6.070 11.158 1.00 96.56 73 LYS A CA 1
ATOM 586 C C . LYS A 1 73 ? -7.758 4.891 10.206 1.00 96.56 73 LYS A C 1
ATOM 588 O O . LYS A 1 73 ? -8.763 4.200 10.187 1.00 96.56 73 LYS A O 1
ATOM 593 N N . LEU A 1 74 ? -6.670 4.596 9.493 1.00 97.12 74 LEU A N 1
ATOM 594 C CA . LEU A 1 74 ? -6.491 3.291 8.851 1.00 97.12 74 LEU A CA 1
ATOM 595 C C . LEU A 1 74 ? -6.487 2.210 9.937 1.00 97.12 74 LEU A C 1
ATOM 597 O O . LEU A 1 74 ? -5.677 2.312 10.867 1.00 97.12 74 LEU A O 1
ATOM 601 N N . VAL A 1 75 ? -7.363 1.219 9.817 1.00 97.75 75 VAL A N 1
ATOM 602 C CA . VAL A 1 75 ? -7.537 0.135 10.799 1.00 97.75 75 VAL A CA 1
ATOM 603 C C . VAL A 1 75 ? -7.238 -1.247 10.233 1.00 97.75 75 VAL A C 1
ATOM 605 O O . VAL A 1 75 ? -6.975 -2.162 11.003 1.00 97.75 75 VAL A O 1
ATOM 608 N N . GLU A 1 76 ? -7.223 -1.397 8.913 1.00 98.00 76 GLU A N 1
ATOM 609 C CA . GLU A 1 76 ? -6.972 -2.678 8.258 1.00 98.00 76 GLU A CA 1
ATOM 610 C C . GLU A 1 76 ? -6.431 -2.456 6.847 1.00 98.00 76 GLU A C 1
ATOM 612 O O . GLU A 1 76 ? -6.739 -1.429 6.231 1.00 98.00 76 GLU A O 1
ATOM 617 N N . HIS A 1 77 ? -5.611 -3.386 6.358 1.00 98.06 77 HIS A N 1
ATOM 618 C CA . HIS A 1 77 ? -4.990 -3.295 5.044 1.00 98.06 77 HIS A CA 1
ATOM 619 C C . HIS A 1 77 ? -4.788 -4.649 4.367 1.00 98.06 77 HIS A C 1
ATOM 621 O O . HIS A 1 77 ? -4.266 -5.585 4.974 1.00 98.06 77 HIS A O 1
ATOM 627 N N . TRP A 1 78 ? -5.106 -4.685 3.075 1.00 98.12 78 TRP A N 1
ATOM 628 C CA . TRP A 1 78 ? -4.754 -5.741 2.133 1.00 98.12 78 TRP A CA 1
ATOM 629 C C . TRP A 1 78 ? -4.042 -5.127 0.942 1.00 98.12 78 TRP A C 1
ATOM 631 O O . TRP A 1 78 ? -4.397 -4.033 0.509 1.00 98.12 78 TRP A O 1
ATOM 641 N N . ASP A 1 79 ? -3.126 -5.871 0.344 1.00 97.31 79 ASP A N 1
ATOM 642 C CA . ASP A 1 79 ? -2.540 -5.492 -0.928 1.00 97.31 79 ASP A CA 1
ATOM 643 C C . ASP A 1 79 ? -2.297 -6.685 -1.845 1.00 97.31 79 ASP A C 1
ATOM 645 O O . ASP A 1 79 ? -2.161 -7.840 -1.433 1.00 97.31 79 ASP A O 1
ATOM 649 N N . ALA A 1 80 ? -2.218 -6.364 -3.128 1.00 96.25 80 ALA A N 1
ATOM 650 C CA . ALA A 1 80 ? -1.626 -7.211 -4.140 1.00 96.25 80 ALA A CA 1
ATOM 651 C C . ALA A 1 80 ? -0.717 -6.352 -5.013 1.00 96.25 80 ALA A C 1
ATOM 653 O O . ALA A 1 80 ? -1.078 -5.240 -5.406 1.00 96.25 80 ALA 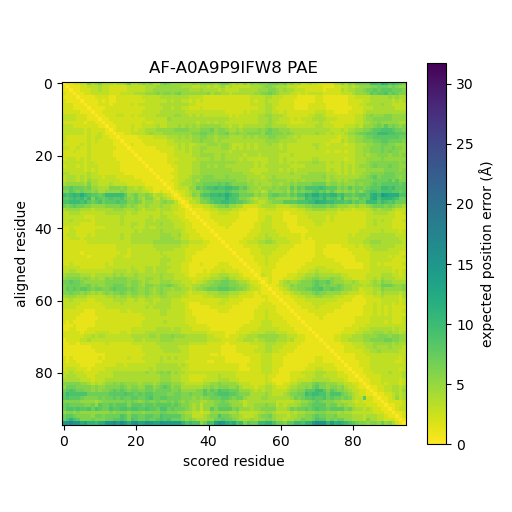A O 1
ATOM 654 N N . MET A 1 81 ? 0.452 -6.889 -5.350 1.00 93.44 81 MET A N 1
ATOM 655 C CA . MET A 1 81 ? 1.412 -6.201 -6.198 1.00 93.44 81 MET A CA 1
ATOM 656 C C . MET A 1 81 ? 1.889 -7.085 -7.336 1.00 93.44 81 MET A C 1
ATOM 658 O O . MET A 1 81 ? 2.099 -8.288 -7.174 1.00 93.44 81 MET A O 1
ATOM 662 N N . ILE A 1 82 ? 2.104 -6.460 -8.487 1.00 93.31 82 ILE A N 1
ATOM 663 C CA . ILE A 1 82 ? 2.762 -7.077 -9.631 1.00 93.31 82 ILE A CA 1
ATOM 664 C C . ILE A 1 82 ? 3.888 -6.175 -10.108 1.00 93.31 82 ILE A C 1
ATOM 666 O O . ILE A 1 82 ? 3.741 -4.955 -10.226 1.00 93.31 82 ILE A O 1
ATOM 670 N N . GLN A 1 83 ? 5.027 -6.787 -10.398 1.00 92.62 83 GLN A N 1
ATOM 671 C CA . GLN A 1 83 ? 6.094 -6.113 -11.114 1.00 92.62 83 GLN A CA 1
ATOM 672 C C . GLN A 1 83 ? 5.656 -5.909 -12.566 1.00 92.62 83 GLN A C 1
ATOM 674 O O . GLN A 1 83 ? 4.990 -6.769 -13.149 1.00 92.62 83 GLN A O 1
ATOM 679 N N . TRP A 1 84 ? 6.014 -4.772 -13.158 1.00 89.75 84 TRP A N 1
ATOM 680 C CA . TRP A 1 84 ? 5.762 -4.527 -14.570 1.00 89.75 84 TRP A CA 1
ATOM 681 C C . TRP A 1 84 ? 6.461 -5.605 -15.413 1.00 89.75 84 TRP A C 1
ATOM 683 O O . TRP A 1 84 ? 7.683 -5.745 -15.320 1.00 89.75 84 TRP A O 1
ATOM 693 N N . PRO A 1 85 ? 5.716 -6.377 -16.219 1.00 89.19 85 PRO A N 1
ATOM 694 C CA . PRO A 1 85 ? 6.289 -7.500 -16.943 1.00 89.19 85 PRO A CA 1
ATOM 695 C C . PRO A 1 85 ? 7.072 -7.026 -18.172 1.00 89.19 85 PRO A C 1
ATOM 697 O O . PRO A 1 85 ? 6.646 -6.116 -18.887 1.00 89.19 85 PRO A O 1
ATOM 700 N N . GLU A 1 86 ? 8.187 -7.695 -18.466 1.00 87.00 86 GLU A N 1
ATOM 701 C CA . GLU A 1 86 ? 8.980 -7.441 -19.678 1.00 87.00 86 GLU A CA 1
ATOM 702 C C . GLU A 1 86 ? 8.224 -7.848 -20.951 1.00 87.00 86 GLU A C 1
ATOM 704 O O . GLU A 1 86 ? 8.307 -7.178 -21.978 1.00 87.00 86 GLU A O 1
ATOM 709 N N . THR A 1 87 ? 7.441 -8.930 -20.874 1.00 90.69 87 THR A N 1
ATOM 710 C CA . THR A 1 87 ? 6.630 -9.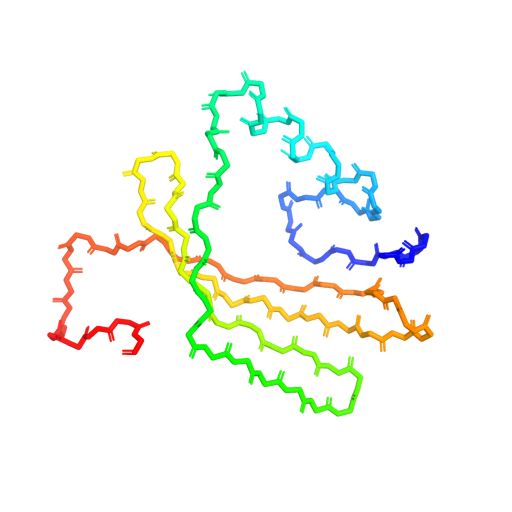453 -21.983 1.00 90.69 87 THR A CA 1
ATOM 711 C C . THR A 1 87 ? 5.147 -9.385 -21.634 1.00 90.69 87 THR A C 1
ATOM 713 O O . THR A 1 87 ? 4.739 -9.785 -20.544 1.00 90.69 87 THR A O 1
ATOM 716 N N . ARG A 1 88 ? 4.317 -8.898 -22.563 1.00 90.19 88 ARG A N 1
ATOM 717 C CA . ARG A 1 88 ? 2.862 -8.767 -22.388 1.00 90.19 88 ARG A CA 1
ATOM 718 C C . ARG A 1 88 ? 2.122 -9.388 -23.564 1.00 90.19 88 ARG A C 1
ATOM 720 O O . ARG A 1 88 ? 2.540 -9.242 -24.706 1.00 90.19 88 ARG A O 1
ATOM 727 N N . ALA A 1 89 ? 0.994 -10.033 -23.275 1.00 94.25 89 ALA A N 1
ATOM 728 C CA . ALA A 1 89 ? 0.106 -10.590 -24.299 1.00 94.25 89 ALA A CA 1
ATOM 729 C C . ALA A 1 89 ? -0.760 -9.522 -25.001 1.00 94.25 89 ALA A C 1
ATOM 731 O O . ALA A 1 89 ? -1.410 -9.813 -25.999 1.00 94.25 89 ALA A O 1
ATOM 732 N N . ASN A 1 90 ? -0.800 -8.297 -24.470 1.00 92.38 90 ASN A N 1
ATOM 733 C CA . ASN A 1 90 ? -1.565 -7.177 -25.010 1.00 92.38 90 ASN A CA 1
ATOM 734 C C . ASN A 1 90 ? -0.709 -5.899 -25.062 1.00 92.38 90 ASN A C 1
ATOM 736 O O . ASN A 1 90 ? 0.351 -5.822 -24.439 1.00 92.38 90 ASN A O 1
ATOM 740 N N . ASN A 1 91 ? -1.210 -4.888 -25.775 1.00 91.44 91 ASN A N 1
ATOM 741 C CA . ASN A 1 91 ? -0.560 -3.580 -25.918 1.00 91.44 91 ASN A CA 1
ATOM 742 C C . ASN A 1 91 ? -1.126 -2.509 -24.972 1.00 91.44 91 ASN A C 1
ATOM 744 O O . ASN A 1 91 ? -0.705 -1.354 -25.035 1.00 91.44 91 ASN A O 1
ATOM 748 N N . ASN A 1 92 ? -2.070 -2.868 -24.100 1.00 90.56 92 ASN A N 1
ATOM 749 C CA . ASN A 1 92 ? -2.718 -1.906 -23.220 1.00 90.56 92 ASN A CA 1
ATOM 750 C C . ASN A 1 92 ? -1.750 -1.491 -22.104 1.00 90.56 92 ASN A C 1
ATOM 752 O O . ASN A 1 92 ? -0.993 -2.324 -21.588 1.00 90.56 92 ASN A O 1
ATOM 756 N N . PRO A 1 93 ? -1.747 -0.215 -21.695 1.00 82.44 93 PRO A N 1
ATOM 757 C CA . PRO A 1 93 ? -1.161 0.144 -20.413 1.00 82.44 93 PRO A CA 1
ATOM 758 C C . PRO A 1 93 ? -1.874 -0.621 -19.285 1.00 82.44 93 PRO A C 1
ATOM 760 O O . PRO A 1 93 ? -3.057 -0.932 -19.392 1.00 82.44 93 PRO A O 1
ATOM 763 N N . MET A 1 94 ? -1.173 -0.932 -18.188 1.00 83.00 94 MET A N 1
ATOM 764 C CA . MET A 1 94 ? -1.833 -1.485 -16.988 1.00 83.00 94 MET A CA 1
ATOM 765 C C . MET A 1 94 ? -2.500 -0.381 -16.150 1.00 83.00 94 MET A C 1
ATOM 767 O O . MET A 1 94 ? -2.456 -0.431 -14.926 1.00 83.00 94 MET A O 1
ATOM 771 N N . PHE A 1 95 ? -3.026 0.651 -16.815 1.00 80.38 95 PHE A N 1
ATOM 772 C CA . PHE A 1 95 ? -3.761 1.790 -16.270 1.00 80.38 95 PHE A CA 1
ATOM 773 C C . PHE A 1 95 ? -4.660 2.397 -17.342 1.00 80.38 95 PHE A C 1
ATOM 775 O O . PHE A 1 95 ? -4.252 2.364 -18.524 1.00 80.38 95 PHE A O 1
#

InterPro domains:
  IPR032710 NTF2-like domain superfamily [SSF54427] (1-80)
  IPR037401 SnoaL-like domain [PF12680] (2-77)